Protein AF-A0A067M7C0-F1 (afdb_monomer)

pLDDT: mean 78.31, std 19.47, range [35.34, 97.06]

Solvent-accessible surface area (backbone atoms only — not comparable to full-atom values): 10271 Å² total; per-residue (Å²): 109,70,71,48,44,77,72,48,31,41,81,47,94,48,66,36,88,56,87,95,43,91,49,46,20,35,30,49,34,92,88,45,82,77,72,49,71,44,26,86,87,78,64,59,76,95,83,73,86,79,83,85,84,88,79,84,86,86,88,83,88,86,82,88,84,86,83,89,79,89,75,76,78,81,74,82,73,77,81,69,80,84,67,81,73,78,66,54,69,69,58,52,52,52,51,50,51,51,49,56,40,46,57,51,23,51,54,52,50,52,54,40,44,75,70,52,28,44,80,49,100,48,62,44,89,49,89,90,44,82,84,42,55,20,33,26,60,61,78,75,80,90,56,85,58,71,75,43,65,59,68,62,81,84,128

Mean predicted aligned error: 19.29 Å

Secondary structure (DSSP, 8-state):
-HHHHHTT-EEEEEEPSSTT--PEEEEPPTTSSSPPEE-TTTS--TT-----------------------------------------HHHHHHHHHHHHHHHHHHHHHHHHHHTT-EEEEEEPS-TTS-SPEEEE----SSSPPPPB--SS---

Foldseek 3Di:
DVVVVVVVWDFDPAADPDPPGRFTWIWDHPVDPPIDIDGPVPRPDPPDDDDDDDDDDDDDDDDDDDDDDDDDPPPPPDPDPPPPPVPDVVVVVVVVLLVVLVVQLVVVVVVQVVVVKDWDPDADPDPSHDRFTWIFHDDDDPDGGDTDTRSDDDD

Structure (mmCIF, N/CA/C/O backbone):
data_AF-A0A067M7C0-F1
#
_entry.id   AF-A0A067M7C0-F1
#
loop_
_atom_site.group_PDB
_atom_site.id
_atom_site.type_symbol
_atom_site.label_atom_id
_atom_site.label_alt_id
_atom_site.label_comp_id
_atom_site.label_asym_id
_atom_site.label_entity_id
_atom_site.label_seq_id
_atom_site.pdbx_PDB_ins_code
_atom_site.Cartn_x
_atom_site.Cartn_y
_atom_site.Cartn_z
_atom_site.occupancy
_atom_site.B_iso_or_equiv
_atom_site.auth_seq_id
_atom_site.auth_comp_id
_atom_site.auth_asym_id
_atom_site.auth_atom_id
_atom_site.pdbx_PDB_model_num
ATOM 1 N N . MET A 1 1 ? 7.206 -13.537 -22.730 1.00 79.75 1 MET A N 1
ATOM 2 C CA . MET A 1 1 ? 7.735 -13.460 -21.344 1.00 79.75 1 MET A CA 1
ATOM 3 C C . MET A 1 1 ? 6.763 -14.030 -20.314 1.00 79.75 1 MET A C 1
ATOM 5 O O . MET A 1 1 ? 7.166 -14.942 -19.608 1.00 79.75 1 MET A O 1
ATOM 9 N N . GLY A 1 2 ? 5.498 -13.579 -20.256 1.00 87.38 2 GLY A N 1
ATOM 10 C CA . GLY A 1 2 ? 4.528 -14.039 -19.243 1.00 87.38 2 GLY A CA 1
ATOM 11 C C . GLY A 1 2 ? 4.333 -15.559 -19.184 1.00 87.38 2 GLY A C 1
ATOM 12 O O . GLY A 1 2 ? 4.366 -16.137 -18.105 1.00 87.38 2 GLY A O 1
ATOM 13 N N . GLU A 1 3 ? 4.256 -16.230 -20.333 1.00 89.94 3 GLU A N 1
ATOM 14 C CA . GLU A 1 3 ? 4.144 -17.695 -20.389 1.00 89.94 3 GLU A CA 1
ATOM 15 C C . GLU A 1 3 ? 5.322 -18.423 -19.714 1.00 89.94 3 GLU A C 1
ATOM 17 O O . GLU A 1 3 ? 5.133 -19.389 -18.980 1.00 89.94 3 GLU A O 1
ATOM 22 N N . TYR A 1 4 ? 6.547 -17.931 -19.903 1.00 90.38 4 TYR A N 1
ATOM 23 C CA . TYR A 1 4 ? 7.734 -18.501 -19.269 1.00 90.38 4 TYR A CA 1
ATOM 24 C C . TYR A 1 4 ? 7.760 -18.222 -17.762 1.00 90.38 4 TYR A C 1
ATOM 26 O O . TYR A 1 4 ? 8.156 -19.092 -16.991 1.00 90.38 4 TYR A O 1
ATOM 34 N N . MET A 1 5 ? 7.274 -17.060 -17.319 1.00 92.00 5 MET A N 1
ATOM 35 C CA . MET A 1 5 ? 7.153 -16.752 -15.888 1.00 92.00 5 MET A CA 1
ATOM 36 C C . MET A 1 5 ? 6.153 -17.680 -15.192 1.00 92.00 5 MET A C 1
ATOM 38 O O . MET A 1 5 ? 6.430 -18.169 -14.100 1.00 92.00 5 MET A O 1
ATOM 42 N N . LEU A 1 6 ? 5.043 -18.013 -15.859 1.00 92.50 6 LEU A N 1
ATOM 43 C CA . LEU A 1 6 ? 4.088 -19.017 -15.376 1.00 92.50 6 LEU A CA 1
ATOM 44 C C . LEU A 1 6 ? 4.703 -20.425 -15.325 1.00 92.50 6 LEU A C 1
ATOM 46 O O . LEU A 1 6 ? 4.390 -21.205 -14.431 1.00 92.50 6 LEU A O 1
ATOM 50 N N . LYS A 1 7 ? 5.638 -20.731 -16.234 1.00 89.94 7 LYS A N 1
ATOM 51 C CA . LYS A 1 7 ? 6.456 -21.959 -16.223 1.00 89.94 7 LYS A CA 1
ATOM 52 C C . LYS A 1 7 ? 7.597 -21.927 -15.184 1.00 89.94 7 LYS A C 1
ATOM 54 O O . LYS A 1 7 ? 8.384 -22.870 -15.115 1.00 89.94 7 LYS A O 1
ATOM 59 N N . GLY A 1 8 ? 7.705 -20.868 -14.377 1.00 91.62 8 GLY A N 1
ATOM 60 C CA . GLY A 1 8 ? 8.694 -20.729 -13.302 1.00 91.62 8 GLY A CA 1
ATOM 61 C C . GLY A 1 8 ? 10.046 -20.152 -13.729 1.00 91.62 8 GLY A C 1
ATOM 62 O O . GLY A 1 8 ? 11.009 -20.229 -12.964 1.00 91.62 8 GLY A O 1
ATOM 63 N N . TRP A 1 9 ? 10.147 -19.599 -14.938 1.00 93.56 9 TRP A N 1
ATOM 64 C CA . TRP A 1 9 ? 11.333 -18.865 -15.373 1.00 93.56 9 TRP A CA 1
ATOM 65 C C . TRP A 1 9 ? 11.369 -17.477 -14.737 1.00 93.56 9 TRP A C 1
ATOM 67 O O . TRP A 1 9 ? 10.341 -16.830 -14.548 1.00 93.56 9 TRP A O 1
ATOM 77 N N . VAL A 1 10 ? 12.571 -16.995 -14.447 1.00 94.75 10 VAL A N 1
ATOM 78 C CA . VAL A 1 10 ? 12.790 -15.737 -13.727 1.00 94.75 10 VAL A CA 1
ATOM 79 C C . VAL A 1 10 ? 13.398 -14.710 -14.675 1.00 94.75 10 VAL A C 1
ATOM 81 O O . VAL A 1 10 ? 14.396 -15.001 -15.329 1.00 94.75 10 VAL A O 1
ATOM 84 N N . LEU A 1 11 ? 12.813 -13.513 -14.753 1.00 94.31 11 LEU A N 1
ATOM 85 C CA . LEU A 1 11 ? 13.430 -12.378 -15.449 1.00 94.31 11 LEU A CA 1
ATOM 86 C C . LEU A 1 11 ? 14.701 -11.956 -14.711 1.00 94.31 11 LEU A C 1
ATOM 88 O O . LEU A 1 11 ? 14.675 -11.797 -13.492 1.00 94.31 11 LEU A O 1
ATOM 92 N N . THR A 1 12 ? 15.798 -11.782 -15.440 1.00 93.25 12 THR A N 1
ATOM 93 C CA . THR A 1 12 ? 17.050 -11.271 -14.880 1.00 93.25 12 THR A CA 1
ATOM 94 C C . THR A 1 12 ? 17.208 -9.780 -15.162 1.00 93.25 12 THR A C 1
ATOM 96 O O . THR A 1 12 ? 16.488 -9.187 -15.960 1.00 93.25 12 THR A O 1
ATOM 99 N N . ASP A 1 13 ? 18.179 -9.173 -14.498 1.00 93.50 13 ASP A N 1
ATOM 100 C CA . ASP A 1 13 ? 18.670 -7.814 -14.725 1.00 93.50 13 ASP A CA 1
ATOM 101 C C . ASP A 1 13 ? 19.684 -7.728 -15.883 1.00 93.50 13 ASP A C 1
ATOM 103 O O . ASP A 1 13 ? 20.209 -6.658 -16.184 1.00 93.50 13 ASP A O 1
ATOM 107 N N . ILE A 1 14 ? 19.954 -8.849 -16.560 1.00 93.19 14 ILE A N 1
ATOM 108 C CA . ILE A 1 14 ? 20.942 -8.934 -17.636 1.00 93.19 14 ILE A CA 1
ATOM 109 C C . ILE A 1 14 ? 20.243 -8.660 -18.977 1.00 93.19 14 ILE A C 1
ATOM 111 O O . ILE A 1 14 ? 19.369 -9.443 -19.369 1.00 93.19 14 ILE A O 1
ATOM 115 N N . PRO A 1 15 ? 20.619 -7.599 -19.715 1.00 92.50 15 PRO A N 1
ATOM 116 C CA . PRO A 1 15 ? 20.041 -7.316 -21.024 1.00 92.50 15 PRO A CA 1
ATOM 117 C C . PRO A 1 15 ? 20.474 -8.353 -22.071 1.00 92.50 15 PRO A C 1
ATOM 119 O O . PRO A 1 15 ? 21.513 -9.007 -21.945 1.00 92.50 15 PRO A O 1
ATOM 122 N N . CYS A 1 16 ? 19.682 -8.504 -23.136 1.00 94.19 16 CYS A N 1
ATOM 123 C CA . CYS A 1 16 ? 20.044 -9.364 -24.258 1.00 94.19 16 CYS A CA 1
ATOM 124 C C . CYS A 1 16 ? 21.347 -8.899 -24.936 1.00 94.19 16 CYS A C 1
ATOM 126 O O . CYS A 1 16 ? 21.619 -7.707 -25.061 1.00 94.19 16 CYS A O 1
ATOM 128 N N . LYS A 1 17 ? 22.137 -9.862 -25.425 1.00 92.94 17 LYS A N 1
ATOM 129 C CA . LYS A 1 17 ? 23.415 -9.614 -26.109 1.00 92.94 17 LYS A CA 1
ATOM 130 C C . LYS A 1 17 ? 23.252 -8.997 -27.500 1.00 92.94 17 LYS A C 1
ATOM 132 O O . LYS A 1 17 ? 24.202 -8.418 -28.018 1.00 92.94 17 LYS A O 1
ATOM 137 N N . THR A 1 18 ? 22.091 -9.151 -28.138 1.00 92.06 18 THR A N 1
ATOM 138 C CA . THR A 1 18 ? 21.860 -8.592 -29.474 1.00 92.06 18 THR A CA 1
ATOM 139 C C . THR A 1 18 ? 21.708 -7.070 -29.395 1.00 92.06 18 THR A C 1
ATOM 141 O O . THR A 1 18 ? 20.892 -6.598 -28.594 1.0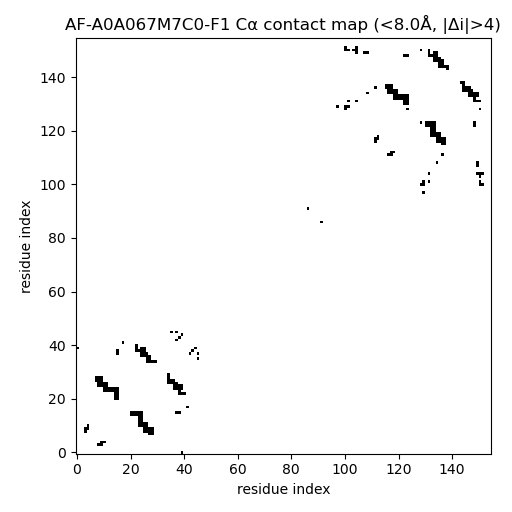0 92.06 18 THR A O 1
ATOM 144 N N . PRO A 1 19 ? 22.419 -6.294 -30.234 1.00 90.50 19 PRO A N 1
ATOM 145 C CA . PRO A 1 19 ? 22.286 -4.843 -30.244 1.00 90.50 19 PRO A CA 1
ATOM 146 C C . PRO A 1 19 ? 20.838 -4.442 -30.556 1.00 90.50 19 PRO A C 1
ATOM 148 O O . PRO A 1 19 ? 20.187 -5.050 -31.405 1.00 90.50 19 PRO A O 1
ATOM 151 N N . ASN A 1 20 ? 20.340 -3.412 -29.866 1.00 90.50 20 ASN A N 1
ATOM 152 C CA . ASN A 1 20 ? 18.975 -2.887 -30.006 1.00 90.50 20 ASN A CA 1
ATOM 153 C C . ASN A 1 20 ? 17.837 -3.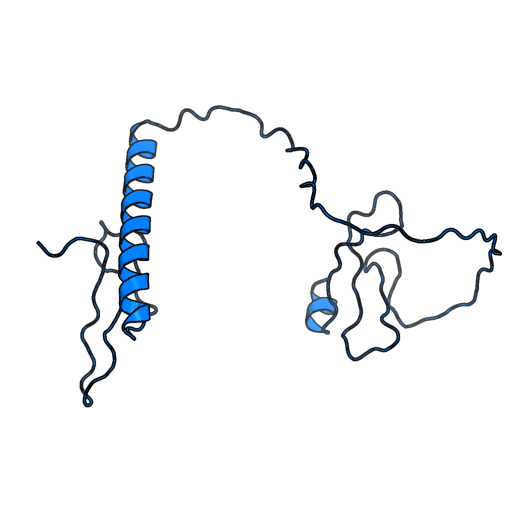839 -29.560 1.00 90.50 20 ASN A C 1
ATOM 155 O O . ASN A 1 20 ? 16.696 -3.705 -30.004 1.00 90.50 20 ASN A O 1
ATOM 159 N N . CYS A 1 21 ? 18.115 -4.794 -28.664 1.00 91.81 21 CYS A N 1
ATOM 160 C CA . CYS A 1 21 ? 17.081 -5.601 -28.013 1.00 91.81 21 CYS A CA 1
ATOM 161 C C . CYS A 1 21 ? 16.940 -5.210 -26.529 1.00 91.81 21 CYS A C 1
ATOM 163 O O . CYS A 1 21 ? 17.786 -5.594 -25.723 1.00 91.81 21 CYS A O 1
ATOM 165 N N . PRO A 1 22 ? 15.869 -4.494 -26.128 1.00 91.31 22 PRO A N 1
ATOM 166 C CA . PRO A 1 22 ? 15.661 -4.072 -24.738 1.00 91.31 22 PRO A CA 1
ATOM 167 C C . PRO A 1 22 ? 15.142 -5.203 -23.831 1.00 91.31 22 PRO A C 1
ATOM 169 O O . PRO A 1 22 ? 14.703 -4.956 -22.712 1.00 91.31 22 PRO A O 1
ATOM 172 N N . VAL A 1 23 ? 15.117 -6.444 -24.323 1.00 92.31 23 VAL A N 1
ATOM 173 C CA . VAL A 1 23 ? 14.505 -7.572 -23.621 1.00 92.31 23 VAL A CA 1
ATOM 174 C C . VAL A 1 23 ? 15.525 -8.181 -22.652 1.00 92.31 23 VAL A C 1
ATOM 176 O O . VAL A 1 23 ? 16.584 -8.622 -23.105 1.00 92.31 23 VAL A O 1
ATOM 179 N N . PRO A 1 24 ? 15.232 -8.246 -21.344 1.00 93.88 24 PRO A N 1
ATOM 180 C CA . PRO A 1 24 ? 16.083 -8.944 -20.384 1.00 93.88 24 PRO A CA 1
ATOM 181 C C . PRO A 1 24 ? 16.101 -10.456 -20.636 1.00 93.88 24 PRO A C 1
ATOM 183 O O . PRO A 1 24 ? 15.146 -11.034 -21.168 1.00 93.88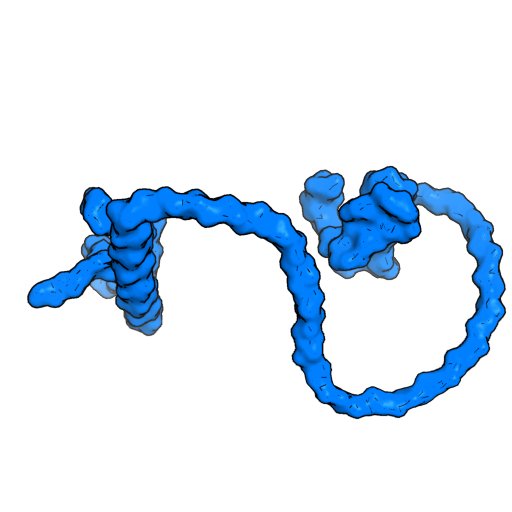 24 PRO A O 1
ATOM 186 N N . LEU A 1 25 ? 17.187 -11.113 -20.231 1.00 94.06 25 LEU A N 1
ATOM 187 C CA . LEU A 1 25 ? 17.281 -12.568 -20.279 1.00 94.06 25 LEU A CA 1
ATOM 188 C C . LEU A 1 25 ? 16.321 -13.207 -19.264 1.00 94.06 25 LEU A C 1
ATOM 190 O O . LEU A 1 25 ? 16.035 -12.670 -18.195 1.00 94.06 25 LEU A O 1
ATOM 194 N N . MET A 1 26 ? 15.818 -14.391 -19.599 1.00 94.06 26 MET A N 1
ATOM 195 C CA . MET A 1 26 ? 15.069 -15.240 -18.679 1.00 94.06 26 MET A CA 1
ATOM 196 C C . MET A 1 26 ? 15.962 -16.381 -18.219 1.00 94.06 26 MET A C 1
ATOM 198 O O . MET A 1 26 ? 16.560 -17.058 -19.049 1.00 94.06 26 MET A O 1
ATOM 202 N N . ARG A 1 27 ? 16.037 -16.609 -16.908 1.00 93.69 27 ARG A N 1
ATOM 203 C CA . ARG A 1 27 ? 16.762 -17.719 -16.282 1.00 93.69 27 ARG A CA 1
ATOM 204 C C . ARG A 1 27 ? 15.814 -18.873 -15.973 1.00 93.69 27 ARG A C 1
ATOM 206 O O . ARG A 1 27 ? 14.691 -18.645 -15.519 1.00 93.69 27 ARG A O 1
ATOM 213 N N . SER A 1 28 ? 16.285 -20.099 -16.170 1.00 93.44 28 SER A N 1
ATOM 214 C CA . SER A 1 28 ? 15.541 -21.315 -15.859 1.00 93.44 28 SER A CA 1
ATOM 215 C C . SER A 1 28 ? 15.128 -21.402 -14.385 1.00 93.44 28 SER A C 1
ATOM 217 O O . SER A 1 28 ? 15.782 -20.819 -13.510 1.00 93.44 28 SER A O 1
ATOM 219 N N . PRO A 1 29 ? 14.055 -22.156 -14.080 1.00 91.81 29 PRO A N 1
ATOM 220 C CA . PRO A 1 29 ? 13.684 -22.467 -12.706 1.00 91.81 29 PRO A CA 1
ATOM 221 C C . PRO A 1 29 ? 14.850 -23.104 -11.940 1.00 91.81 29 PRO A C 1
ATOM 223 O O . PRO A 1 29 ? 15.635 -23.857 -12.516 1.00 91.81 29 PRO A O 1
ATOM 226 N N . ALA A 1 30 ? 14.910 -22.894 -10.621 1.00 83.75 30 ALA A N 1
ATOM 227 C CA . ALA A 1 30 ? 16.000 -23.381 -9.761 1.00 83.75 30 ALA A CA 1
ATOM 228 C C . ALA A 1 30 ? 16.226 -24.907 -9.802 1.00 83.75 30 ALA A C 1
ATOM 230 O O . ALA A 1 30 ? 17.283 -25.381 -9.411 1.00 83.75 30 ALA A O 1
ATOM 231 N N . ARG A 1 31 ? 15.246 -25.685 -10.282 1.00 84.44 31 ARG A N 1
ATOM 232 C CA . ARG A 1 31 ? 15.363 -27.143 -10.438 1.00 84.44 31 ARG A CA 1
ATOM 233 C C . ARG A 1 31 ? 16.148 -27.578 -11.681 1.00 84.44 31 ARG A C 1
ATOM 235 O O . ARG A 1 31 ? 16.463 -28.756 -11.795 1.00 84.44 31 ARG A O 1
ATOM 242 N N . GLN A 1 32 ? 16.438 -26.672 -12.617 1.00 81.75 32 GLN A N 1
ATOM 243 C CA . GLN A 1 32 ? 17.214 -26.977 -13.820 1.00 81.75 32 GLN A CA 1
ATOM 244 C C . GLN A 1 32 ? 18.686 -26.620 -13.593 1.00 81.75 32 GLN A C 1
ATOM 246 O O . GLN A 1 32 ? 19.033 -25.447 -13.452 1.00 81.75 32 GLN A O 1
ATOM 251 N N . HIS A 1 33 ? 19.535 -27.648 -13.553 1.00 81.12 33 HIS A N 1
ATOM 252 C CA . HIS A 1 33 ? 20.986 -27.528 -13.451 1.00 81.12 33 HIS A CA 1
ATOM 253 C C . HIS A 1 33 ? 21.642 -28.114 -14.711 1.00 81.12 33 HIS A C 1
ATOM 255 O O . HIS A 1 33 ? 21.367 -29.269 -15.037 1.00 81.12 33 HIS A O 1
ATOM 261 N N . PRO A 1 34 ? 22.523 -27.370 -15.398 1.00 84.12 34 PRO A N 1
ATOM 262 C CA . PRO A 1 34 ? 22.941 -25.995 -15.110 1.00 84.12 34 PRO A CA 1
ATOM 263 C C . PRO A 1 34 ? 21.832 -24.963 -15.403 1.00 84.12 34 PRO A C 1
ATOM 265 O O . PRO A 1 34 ? 20.962 -25.225 -16.234 1.00 84.12 34 PRO A O 1
ATOM 268 N N . PRO A 1 35 ? 21.850 -23.789 -14.741 1.00 86.44 35 PRO A N 1
ATOM 269 C CA . PRO A 1 35 ? 20.889 -22.736 -15.028 1.00 86.44 35 PRO A CA 1
ATOM 270 C C . PRO A 1 35 ? 21.110 -22.212 -16.447 1.00 86.44 35 PRO A C 1
ATOM 272 O O . PRO A 1 35 ? 22.199 -21.742 -16.779 1.00 86.44 35 PRO A O 1
ATOM 275 N N . VAL A 1 36 ? 20.073 -22.273 -17.277 1.00 90.88 36 VAL A N 1
ATOM 276 C CA . VAL A 1 36 ? 20.112 -21.727 -18.636 1.00 90.88 36 VAL A CA 1
ATOM 277 C C . VAL A 1 36 ? 19.479 -20.343 -18.646 1.00 90.88 36 VAL A C 1
ATOM 279 O O . VAL A 1 36 ? 18.467 -20.108 -17.981 1.00 90.88 36 VAL A O 1
ATOM 282 N N . SER A 1 37 ? 20.087 -19.412 -19.377 1.00 92.06 37 SER A N 1
ATOM 283 C CA . SER A 1 37 ? 19.538 -18.080 -19.602 1.00 92.06 37 SER A CA 1
ATOM 284 C C . SER A 1 37 ? 19.427 -17.791 -21.092 1.00 92.06 37 SER A C 1
ATOM 286 O O . SER A 1 37 ? 20.350 -18.079 -21.851 1.00 92.06 37 SER A O 1
ATOM 288 N N . PHE A 1 38 ? 18.288 -17.247 -21.514 1.00 93.56 38 PHE A N 1
ATOM 289 C CA . PHE A 1 38 ? 18.043 -16.938 -22.922 1.00 93.56 38 PHE A CA 1
ATOM 290 C C . PHE A 1 38 ? 17.097 -15.744 -23.084 1.00 93.56 38 PHE A C 1
ATOM 292 O O . PHE A 1 38 ? 16.300 -15.420 -22.200 1.00 93.56 38 PHE A O 1
ATOM 299 N N . CYS A 1 39 ? 17.192 -15.072 -24.223 1.00 93.94 39 CYS A N 1
ATOM 300 C CA . CYS A 1 39 ? 16.279 -14.031 -24.647 1.00 93.94 39 CYS A CA 1
ATOM 301 C C . CYS A 1 39 ? 15.109 -14.649 -25.411 1.00 93.94 39 CYS A C 1
ATOM 303 O O . CYS A 1 39 ? 15.274 -15.169 -26.512 1.00 93.94 39 CYS A O 1
ATOM 305 N N . VAL A 1 40 ? 13.898 -14.468 -24.888 1.00 91.88 40 VAL A N 1
ATOM 306 C CA . VAL A 1 40 ? 12.649 -14.921 -25.526 1.00 91.88 40 VAL A CA 1
ATOM 307 C C . VAL A 1 40 ? 12.400 -14.357 -26.929 1.00 91.88 40 VAL A C 1
ATOM 309 O O . VAL A 1 40 ? 11.568 -14.901 -27.646 1.00 91.88 40 VAL A O 1
ATOM 312 N N . LYS A 1 41 ? 13.078 -13.269 -27.320 1.00 89.56 41 LYS A N 1
ATOM 313 C CA . LYS A 1 41 ? 12.926 -12.652 -28.647 1.00 89.56 41 LYS A CA 1
ATOM 314 C C . LYS A 1 41 ? 14.018 -13.061 -29.639 1.00 89.56 41 LYS A C 1
ATOM 316 O O . LYS A 1 41 ? 13.755 -13.055 -30.837 1.00 89.56 41 LYS A O 1
ATOM 321 N N . CYS A 1 42 ? 15.217 -13.387 -29.160 1.00 89.62 42 CYS A N 1
ATOM 322 C CA . CYS A 1 42 ? 16.397 -13.561 -30.011 1.00 89.62 42 CYS A CA 1
ATOM 323 C C . CYS A 1 42 ? 16.916 -15.000 -30.058 1.00 89.62 42 CYS A C 1
ATOM 325 O O . CYS A 1 42 ? 17.388 -15.420 -31.108 1.00 89.62 42 CYS A O 1
ATOM 327 N N . ASP A 1 43 ? 16.813 -15.754 -28.960 1.00 82.56 43 ASP A N 1
ATOM 328 C CA . ASP A 1 43 ? 17.528 -17.029 -28.809 1.00 82.56 43 ASP A CA 1
ATOM 329 C C . ASP A 1 43 ? 16.671 -18.266 -29.154 1.00 82.56 43 ASP A C 1
ATOM 331 O O . ASP A 1 43 ? 17.190 -19.378 -29.190 1.00 82.56 43 ASP A O 1
ATOM 335 N N . GLY A 1 44 ? 15.376 -18.097 -29.456 1.00 70.25 44 GLY A N 1
ATOM 336 C CA . GLY A 1 44 ? 14.459 -19.218 -29.718 1.00 70.25 44 GLY A CA 1
ATOM 337 C C . GLY A 1 44 ? 14.196 -20.088 -28.478 1.00 70.25 44 GLY A C 1
ATOM 338 O O . GLY A 1 44 ? 14.667 -19.785 -27.384 1.00 70.25 44 GLY A O 1
ATOM 339 N N . GLU A 1 45 ? 13.382 -21.141 -28.608 1.00 68.88 45 GLU A N 1
ATOM 340 C CA . GLU A 1 45 ? 13.058 -22.023 -27.476 1.00 68.88 45 GLU A CA 1
ATOM 341 C C . GLU A 1 45 ? 14.310 -22.732 -26.920 1.00 68.88 45 GLU A C 1
ATOM 343 O O . GLU A 1 45 ? 15.062 -23.350 -27.683 1.00 68.88 45 GLU A O 1
ATOM 348 N N . PRO A 1 46 ? 14.531 -22.710 -25.589 1.00 61.91 46 PRO A N 1
ATOM 349 C CA . PRO A 1 46 ? 15.645 -23.406 -24.960 1.00 61.91 46 PRO A CA 1
ATOM 350 C C . PRO A 1 46 ? 15.366 -24.915 -24.982 1.00 61.91 46 PRO A C 1
ATOM 352 O O . PRO A 1 46 ? 14.726 -25.459 -24.086 1.00 61.91 46 PRO A O 1
ATOM 355 N N . GLY A 1 47 ? 15.816 -25.598 -26.034 1.00 60.00 47 GLY A N 1
ATOM 356 C CA . GLY A 1 47 ? 15.588 -27.040 -26.189 1.00 60.00 47 GLY A CA 1
ATOM 357 C C . GLY A 1 47 ? 16.113 -27.679 -27.474 1.00 60.00 47 GLY A C 1
ATOM 358 O O . GLY A 1 47 ? 16.152 -28.902 -27.560 1.00 60.00 47 GLY A O 1
ATOM 359 N N . LEU A 1 48 ? 16.565 -26.894 -28.454 1.00 42.56 48 LEU A N 1
ATOM 360 C CA . LEU A 1 48 ? 17.141 -27.411 -29.696 1.00 42.56 48 LEU A CA 1
ATOM 361 C C . LEU A 1 48 ? 18.592 -26.931 -29.819 1.00 42.56 48 LEU A C 1
ATOM 363 O O . LEU A 1 48 ? 18.852 -25.796 -30.205 1.00 42.56 48 LEU A O 1
ATOM 367 N N . GLN A 1 49 ? 19.551 -27.791 -29.462 1.00 45.22 49 GLN A N 1
ATOM 368 C CA . GLN A 1 49 ? 20.958 -27.604 -29.839 1.00 45.22 49 GLN A CA 1
ATOM 369 C C . GLN A 1 49 ? 21.108 -27.729 -31.364 1.00 45.22 49 GLN A C 1
ATOM 371 O O . GLN A 1 49 ? 20.601 -28.684 -31.953 1.00 45.22 49 GLN A O 1
ATOM 376 N N . PRO A 1 50 ? 21.866 -26.823 -32.000 1.00 37.78 50 PRO A N 1
ATOM 377 C CA . PRO A 1 50 ? 22.914 -27.254 -32.935 1.00 37.78 50 PRO A CA 1
ATOM 378 C C . PRO A 1 50 ? 24.315 -26.739 -32.534 1.00 37.78 50 PRO A C 1
ATOM 380 O O . PRO A 1 50 ? 24.438 -25.881 -31.659 1.00 37.78 50 PRO A O 1
ATOM 383 N N . PRO A 1 51 ? 25.392 -27.295 -33.124 1.00 44.78 51 PRO A N 1
ATOM 384 C CA . PRO A 1 51 ? 26.689 -27.431 -32.472 1.00 44.78 51 PRO A CA 1
ATOM 385 C C . PRO A 1 51 ? 27.560 -26.170 -32.504 1.00 44.78 51 PRO A C 1
ATOM 387 O O . PRO A 1 51 ? 27.537 -25.380 -33.445 1.00 44.78 51 PRO A O 1
ATOM 390 N N . ALA A 1 52 ? 28.367 -26.071 -31.445 1.00 46.12 52 ALA A N 1
ATOM 391 C CA . ALA A 1 52 ? 29.687 -25.456 -31.333 1.00 46.12 52 ALA A CA 1
ATOM 392 C C . ALA A 1 52 ? 30.126 -24.498 -32.457 1.00 46.12 52 ALA A C 1
ATOM 394 O O . ALA A 1 52 ? 30.492 -24.914 -33.557 1.00 46.12 52 ALA A O 1
ATOM 395 N N . ARG A 1 53 ? 30.274 -23.216 -32.106 1.00 42.31 53 ARG A N 1
ATOM 396 C CA . ARG A 1 53 ? 31.282 -22.354 -32.733 1.00 42.31 53 ARG A CA 1
ATOM 397 C C . ARG A 1 53 ? 32.336 -21.987 -31.702 1.00 42.31 53 ARG A C 1
ATOM 399 O O . ARG A 1 53 ? 32.149 -21.125 -30.850 1.00 42.31 53 ARG A O 1
ATOM 406 N N . THR A 1 54 ? 33.419 -22.740 -31.797 1.00 44.12 54 THR A N 1
ATOM 407 C CA . THR A 1 54 ? 34.753 -22.491 -31.268 1.00 44.12 54 THR A CA 1
ATOM 408 C C . THR A 1 54 ? 35.190 -21.055 -31.539 1.00 44.12 54 THR A C 1
ATOM 410 O O . THR A 1 54 ? 35.186 -20.646 -32.694 1.00 44.12 54 THR A O 1
ATOM 413 N N . SER A 1 55 ? 35.633 -20.349 -30.497 1.00 43.47 55 SER A N 1
ATOM 414 C CA . SER A 1 55 ? 36.640 -19.285 -30.592 1.00 43.47 55 SER A CA 1
ATOM 415 C C . SER A 1 55 ? 37.417 -19.214 -29.276 1.00 43.47 55 SER A C 1
ATOM 417 O O . SER A 1 55 ? 36.998 -18.600 -28.301 1.00 43.47 55 SER A O 1
ATOM 419 N N . THR A 1 56 ? 38.499 -19.982 -29.285 1.00 36.62 56 THR A N 1
ATOM 420 C CA . THR A 1 56 ? 39.813 -19.864 -28.640 1.00 36.62 56 THR A CA 1
ATOM 421 C C . THR A 1 56 ? 40.067 -18.740 -27.619 1.00 36.62 56 THR A C 1
ATOM 423 O O . THR A 1 56 ? 39.870 -17.557 -27.876 1.00 36.62 56 THR A O 1
ATOM 426 N N . SER A 1 57 ? 40.616 -19.183 -26.485 1.00 45.88 57 SER A N 1
ATOM 427 C CA . SER A 1 57 ? 41.151 -18.490 -25.307 1.00 45.88 57 SER A CA 1
ATOM 428 C C . SER A 1 57 ? 42.248 -17.460 -25.572 1.00 45.88 57 SER A C 1
ATOM 430 O O . SER A 1 57 ? 43.092 -17.722 -26.414 1.00 45.88 57 SER A O 1
ATOM 432 N N . HIS A 1 58 ? 42.373 -16.450 -24.699 1.00 38.81 58 HIS A N 1
ATOM 433 C CA . HIS A 1 58 ? 43.666 -16.011 -24.144 1.00 38.81 58 HIS A CA 1
ATOM 434 C C . HIS A 1 58 ? 43.492 -15.517 -22.695 1.00 38.81 58 HIS A C 1
ATOM 436 O O . HIS A 1 58 ? 42.612 -14.716 -22.390 1.00 38.81 58 HIS A O 1
ATOM 442 N N . SER A 1 59 ? 44.323 -16.063 -21.808 1.00 50.84 59 SER A N 1
ATOM 443 C CA . SER A 1 59 ? 44.402 -15.820 -20.364 1.00 50.84 59 SER A CA 1
ATOM 444 C C . SER A 1 59 ? 45.116 -14.511 -20.021 1.00 50.84 59 SER A C 1
ATOM 446 O O . SER A 1 59 ? 46.047 -14.156 -20.733 1.00 50.84 59 SER A O 1
ATOM 448 N N . THR A 1 60 ? 44.831 -13.936 -18.848 1.00 38.34 60 THR A N 1
ATOM 449 C CA . THR A 1 60 ? 45.854 -13.549 -17.849 1.00 38.34 60 THR A CA 1
ATOM 450 C C . THR A 1 60 ? 45.211 -13.270 -16.484 1.00 38.34 60 THR A C 1
ATOM 452 O O . THR A 1 60 ? 44.098 -12.766 -16.378 1.00 38.34 60 THR A O 1
ATOM 455 N N . ALA A 1 61 ? 45.923 -13.677 -15.434 1.00 47.56 61 ALA A N 1
ATOM 456 C CA . ALA A 1 61 ? 45.553 -13.578 -14.027 1.00 47.56 61 ALA A CA 1
ATOM 457 C C . ALA A 1 61 ? 45.761 -12.167 -13.451 1.00 47.56 61 ALA A C 1
ATOM 459 O O . ALA A 1 61 ? 46.621 -11.438 -13.942 1.00 47.56 61 ALA A O 1
ATOM 460 N N . SER A 1 62 ? 45.079 -11.840 -12.346 1.00 39.62 62 SER A N 1
ATOM 461 C CA . SER A 1 62 ? 45.665 -11.134 -11.189 1.00 39.62 62 SER A CA 1
ATOM 462 C C . SER A 1 62 ? 44.715 -11.107 -9.989 1.00 39.62 62 SER A C 1
ATOM 464 O O . SER A 1 62 ? 43.496 -11.166 -10.123 1.00 39.62 62 SER A O 1
ATOM 466 N N . LEU A 1 63 ? 45.339 -11.094 -8.814 1.00 44.56 63 LEU A N 1
ATOM 467 C CA . LEU A 1 63 ? 44.792 -11.350 -7.490 1.00 44.56 63 LEU A CA 1
ATOM 468 C C . LEU A 1 63 ? 44.166 -10.118 -6.803 1.00 44.56 63 LEU A C 1
ATOM 470 O O . LEU A 1 63 ? 44.567 -8.988 -7.040 1.00 44.56 63 LEU A O 1
ATOM 474 N N . VAL A 1 64 ? 43.236 -10.428 -5.892 1.00 51.16 64 VAL A N 1
ATOM 475 C CA . VAL A 1 64 ? 42.839 -9.789 -4.615 1.00 51.16 64 VAL A CA 1
ATOM 476 C C . VAL A 1 64 ? 43.044 -8.277 -4.396 1.00 51.16 64 VAL A C 1
ATOM 478 O O . VAL A 1 64 ? 44.163 -7.783 -4.308 1.00 51.16 64 VAL A O 1
ATOM 481 N N . THR A 1 65 ? 41.958 -7.576 -4.044 1.00 42.00 65 THR A N 1
ATOM 482 C CA . THR A 1 65 ? 41.959 -6.628 -2.911 1.00 42.00 65 THR A CA 1
ATOM 483 C C . THR A 1 65 ? 40.550 -6.483 -2.323 1.00 42.00 65 THR A C 1
ATOM 485 O O . THR A 1 65 ? 39.558 -6.361 -3.035 1.00 42.00 65 THR A O 1
ATOM 488 N N . THR A 1 66 ? 40.481 -6.557 -1.000 1.00 49.97 66 THR A N 1
ATOM 489 C CA . THR A 1 66 ? 39.328 -6.343 -0.118 1.00 49.97 66 THR A CA 1
ATOM 490 C C . THR A 1 66 ? 38.917 -4.869 0.002 1.00 49.97 66 THR A C 1
ATOM 492 O O . THR A 1 66 ? 39.770 -3.992 -0.070 1.00 49.97 66 THR A O 1
ATOM 495 N N . SER A 1 67 ? 37.651 -4.660 0.394 1.00 40.34 67 SER A N 1
ATOM 496 C CA . SER A 1 67 ? 37.132 -3.552 1.228 1.00 40.34 67 SER A CA 1
ATOM 497 C C . SER A 1 67 ? 36.277 -2.457 0.555 1.00 40.34 67 SER A C 1
ATOM 499 O O . SER A 1 67 ? 36.769 -1.588 -0.151 1.00 40.34 67 SER A O 1
ATOM 501 N N . SER A 1 68 ? 34.982 -2.493 0.912 1.00 44.84 68 SER A N 1
ATOM 502 C CA . SER A 1 68 ? 34.095 -1.370 1.290 1.00 44.84 68 SER A CA 1
ATOM 503 C C 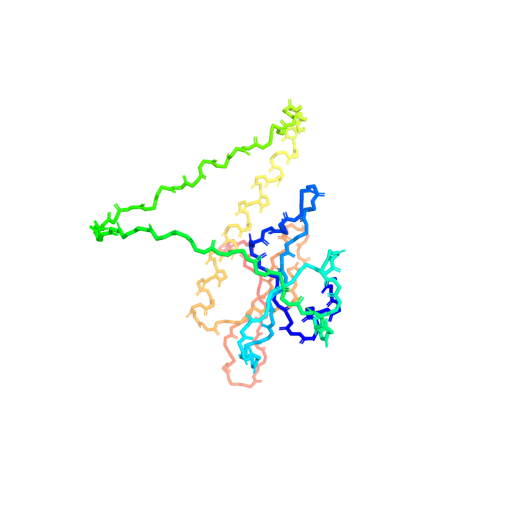. SER A 1 68 ? 34.020 -0.112 0.407 1.00 44.84 68 SER A C 1
ATOM 505 O O . SER A 1 68 ? 34.831 0.794 0.564 1.00 44.84 68 SER A O 1
ATOM 507 N N . ASN A 1 69 ? 32.948 0.027 -0.383 1.00 48.97 69 ASN A N 1
ATOM 508 C CA . ASN A 1 69 ? 31.791 0.898 -0.079 1.00 48.97 69 ASN A CA 1
ATOM 509 C C . ASN A 1 69 ? 30.760 0.840 -1.231 1.00 48.97 69 ASN A C 1
ATOM 511 O O . ASN A 1 69 ? 31.165 0.791 -2.392 1.00 48.97 69 ASN A O 1
ATOM 515 N N . PRO A 1 70 ? 29.441 0.891 -0.963 1.00 48.44 70 PRO A N 1
ATOM 516 C CA . PRO A 1 70 ? 28.438 1.044 -2.009 1.00 48.44 70 PRO A CA 1
ATOM 517 C C . PRO A 1 70 ? 28.378 2.513 -2.447 1.00 48.44 70 PRO A C 1
ATOM 519 O O . PRO A 1 70 ? 27.782 3.350 -1.772 1.00 48.44 70 PRO A O 1
ATOM 522 N N . THR A 1 71 ? 28.990 2.848 -3.580 1.00 46.59 71 THR A N 1
ATOM 523 C CA . THR A 1 71 ? 28.620 4.063 -4.307 1.00 46.59 71 THR A CA 1
ATOM 524 C C . THR A 1 71 ? 27.309 3.787 -5.030 1.00 46.59 71 THR A C 1
ATOM 526 O O . THR A 1 71 ? 27.208 2.923 -5.899 1.00 46.59 71 THR A O 1
ATOM 529 N N . THR A 1 72 ? 26.271 4.502 -4.614 1.00 59.34 72 THR A N 1
ATOM 530 C CA . THR A 1 72 ? 25.017 4.649 -5.346 1.00 59.34 72 THR A CA 1
ATOM 531 C C . THR A 1 72 ? 25.315 4.906 -6.827 1.00 59.34 72 THR A C 1
ATOM 533 O O . THR A 1 72 ? 26.052 5.847 -7.133 1.00 59.34 72 THR A O 1
ATOM 536 N N . PRO A 1 73 ? 24.772 4.120 -7.774 1.00 58.97 73 PRO A N 1
ATOM 537 C CA . PRO A 1 73 ? 24.814 4.523 -9.165 1.00 58.97 73 PRO A CA 1
ATOM 538 C C . PRO A 1 73 ? 23.98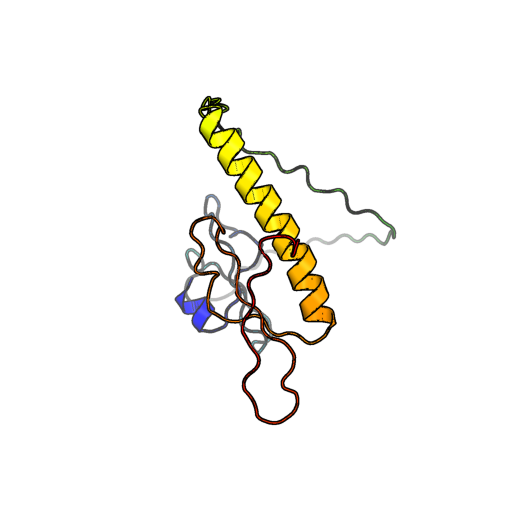8 5.804 -9.277 1.00 58.97 73 PRO A C 1
ATOM 540 O O . PRO A 1 73 ? 22.787 5.807 -9.000 1.00 58.97 73 PRO A O 1
ATOM 543 N N . THR A 1 74 ? 24.653 6.903 -9.630 1.00 48.25 74 THR A N 1
ATOM 544 C CA . THR A 1 74 ? 24.022 8.145 -10.071 1.00 48.25 74 THR A CA 1
ATOM 545 C C . THR A 1 74 ? 23.058 7.791 -11.193 1.00 48.25 74 THR A C 1
ATOM 547 O O . THR A 1 74 ? 23.455 7.591 -12.339 1.00 48.25 74 THR A O 1
ATOM 550 N N . SER A 1 75 ? 21.784 7.647 -10.836 1.00 56.50 75 SER A N 1
ATOM 551 C CA . SER A 1 75 ? 20.702 7.472 -11.786 1.00 56.50 75 SER A CA 1
ATOM 552 C C . SER A 1 75 ? 20.643 8.746 -12.614 1.00 56.50 75 SER A C 1
ATOM 554 O O . SER A 1 75 ? 20.245 9.796 -12.112 1.00 56.50 75 SER A O 1
ATOM 556 N N . SER A 1 76 ? 21.067 8.667 -13.874 1.00 55.16 76 SER A N 1
ATOM 557 C CA . SER A 1 76 ? 20.754 9.670 -14.883 1.00 55.16 76 SER A CA 1
ATOM 558 C C . SER A 1 76 ? 19.235 9.752 -14.989 1.00 55.16 76 SER A C 1
ATOM 560 O O . SER A 1 76 ? 18.595 8.912 -15.622 1.00 55.16 76 SER A O 1
ATOM 562 N N . VAL A 1 77 ? 18.663 10.720 -14.280 1.00 60.50 77 VAL A N 1
ATOM 563 C CA . VAL A 1 77 ? 17.245 11.055 -14.333 1.00 60.50 77 VAL A CA 1
ATOM 564 C C . VAL A 1 77 ? 16.944 11.413 -15.791 1.00 60.50 77 VAL A C 1
ATOM 566 O O . VAL A 1 77 ? 17.567 12.345 -16.306 1.00 60.50 77 VAL A O 1
ATOM 569 N N . PRO A 1 78 ? 16.053 10.696 -16.499 1.00 55.00 78 PRO A N 1
ATOM 570 C CA . PRO A 1 78 ? 15.543 11.216 -17.754 1.00 55.00 78 PRO A CA 1
ATOM 571 C C . PRO A 1 78 ? 14.830 12.521 -17.416 1.00 55.00 78 PRO A C 1
ATOM 573 O O . PRO A 1 78 ? 13.975 12.534 -16.531 1.00 55.00 78 PRO A O 1
ATOM 576 N N . SER A 1 79 ? 15.239 13.608 -18.070 1.00 57.91 79 SER A N 1
ATOM 577 C CA . SER A 1 79 ? 14.642 14.932 -17.946 1.00 57.91 79 SER A CA 1
ATOM 578 C C . SER A 1 79 ? 13.127 14.811 -18.060 1.00 57.91 79 SER A C 1
ATOM 580 O O . SER A 1 79 ? 12.570 14.692 -19.151 1.00 57.91 79 SER A O 1
ATOM 582 N N . ILE A 1 80 ? 12.466 14.801 -16.904 1.00 61.75 80 ILE A N 1
ATOM 583 C CA . ILE A 1 80 ? 11.044 15.069 -16.793 1.00 61.75 80 ILE A CA 1
ATOM 584 C C . ILE A 1 80 ? 10.893 16.436 -17.462 1.00 61.75 80 ILE A C 1
ATOM 586 O O . ILE A 1 80 ? 11.634 17.347 -17.081 1.00 61.75 80 ILE A O 1
ATOM 590 N N . PRO A 1 81 ? 10.033 16.618 -18.477 1.00 48.22 81 PRO A N 1
ATOM 591 C CA . PRO A 1 81 ? 9.704 17.965 -18.894 1.00 48.22 81 PRO A CA 1
ATOM 592 C C . PRO A 1 81 ? 9.128 18.664 -17.661 1.00 48.22 81 PRO A C 1
ATOM 594 O O . PRO A 1 81 ? 8.017 18.359 -17.226 1.00 48.22 81 PRO A O 1
ATOM 597 N N . GLU A 1 82 ? 9.922 19.558 -17.069 1.00 52.88 82 GLU A N 1
ATOM 598 C CA . GLU A 1 82 ? 9.523 20.523 -16.052 1.00 52.88 82 GLU A CA 1
ATOM 599 C C . GLU A 1 82 ? 8.532 21.491 -16.700 1.00 52.88 82 GLU A C 1
ATOM 601 O O . GLU A 1 82 ? 8.818 22.651 -16.969 1.00 52.88 82 GLU A O 1
ATOM 606 N N . SER A 1 83 ? 7.343 21.000 -17.023 1.00 57.66 83 SER A N 1
ATOM 607 C CA . SER A 1 83 ? 6.181 21.861 -17.057 1.00 57.66 83 SER A CA 1
ATOM 608 C C . SER A 1 83 ? 5.749 21.982 -15.603 1.00 57.66 83 SER A C 1
ATOM 610 O O . SER A 1 83 ? 5.212 21.004 -15.070 1.00 57.66 83 SER A O 1
ATOM 612 N N . PRO A 1 84 ? 5.989 23.120 -14.921 1.00 59.56 84 PRO A N 1
ATOM 613 C CA . PRO A 1 84 ? 5.289 23.399 -13.685 1.00 59.56 84 PRO A CA 1
ATOM 614 C C . PRO A 1 84 ? 3.816 23.476 -14.072 1.00 59.56 84 PRO A C 1
ATOM 616 O O . PRO A 1 84 ? 3.312 24.504 -14.518 1.00 59.56 84 PRO A O 1
ATOM 619 N N . THR A 1 85 ? 3.114 22.351 -13.967 1.00 62.47 85 THR A N 1
ATOM 620 C CA . THR A 1 85 ? 1.666 22.398 -13.877 1.00 62.47 85 THR A CA 1
ATOM 621 C C . THR A 1 85 ? 1.446 23.108 -12.559 1.00 62.47 85 THR A C 1
ATOM 623 O O . THR A 1 85 ? 1.674 22.520 -11.502 1.00 62.47 85 THR A O 1
ATOM 626 N N . PHE A 1 86 ? 1.153 24.406 -12.627 1.00 62.22 86 PHE A N 1
ATOM 627 C CA . PHE A 1 86 ? 0.715 25.207 -11.497 1.00 62.22 86 PHE A CA 1
ATOM 628 C C . PHE A 1 86 ? -0.560 24.545 -10.980 1.00 62.22 86 PHE A C 1
ATOM 630 O O . PHE A 1 86 ? -1.664 24.859 -11.414 1.00 62.22 86 PHE A O 1
ATOM 637 N N . LEU A 1 87 ? -0.391 23.525 -10.137 1.00 64.56 87 LEU A N 1
ATOM 638 C CA . LEU A 1 87 ? -1.492 22.874 -9.463 1.00 64.56 87 LEU A CA 1
ATOM 639 C C . LEU A 1 87 ? -2.145 23.961 -8.631 1.00 64.56 87 LEU A C 1
ATOM 641 O O . LEU A 1 87 ? -1.468 24.605 -7.825 1.00 64.56 87 LEU A O 1
ATOM 645 N N . ASP A 1 88 ? -3.432 24.162 -8.884 1.00 76.88 88 ASP A N 1
ATOM 646 C CA . ASP A 1 88 ? -4.287 25.074 -8.144 1.00 76.88 88 ASP A CA 1
ATOM 647 C C . ASP A 1 88 ? -3.962 24.960 -6.638 1.00 76.88 88 ASP A C 1
ATOM 649 O O . ASP A 1 88 ? -3.912 23.837 -6.112 1.00 76.88 88 ASP A O 1
ATOM 653 N N . PRO A 1 89 ? -3.681 26.075 -5.938 1.00 74.50 89 PRO A N 1
ATOM 654 C CA . PRO A 1 89 ? -3.321 26.051 -4.521 1.00 74.50 89 PRO A CA 1
ATOM 655 C C . PRO A 1 89 ? -4.356 25.309 -3.657 1.00 74.50 89 PRO A C 1
ATOM 657 O O . PRO A 1 89 ? -3.993 24.718 -2.639 1.00 74.50 89 PRO A O 1
ATOM 660 N N . SER A 1 90 ? -5.620 25.239 -4.090 1.00 81.06 90 SER A N 1
ATOM 661 C CA . SER A 1 90 ? -6.655 24.434 -3.431 1.00 81.06 90 SER A CA 1
ATOM 662 C C . SER A 1 90 ? -6.386 22.922 -3.493 1.00 81.06 90 SER A C 1
ATOM 664 O O . SER A 1 90 ? -6.572 22.217 -2.499 1.00 81.06 90 SER A O 1
ATOM 666 N N . ILE A 1 91 ? -5.880 22.416 -4.620 1.00 84.81 91 ILE A N 1
ATOM 667 C CA . ILE A 1 91 ? -5.532 21.001 -4.808 1.00 84.81 91 ILE A CA 1
ATOM 668 C C . ILE A 1 91 ? -4.288 20.642 -3.993 1.00 84.81 91 ILE A C 1
ATOM 670 O O . ILE A 1 91 ? -4.203 19.542 -3.438 1.00 84.81 91 ILE A O 1
ATOM 674 N N . GLN A 1 92 ? -3.323 21.560 -3.884 1.00 86.62 92 GLN A N 1
ATOM 675 C CA . GLN A 1 92 ? -2.143 21.348 -3.041 1.00 86.62 92 GLN A CA 1
ATOM 676 C C . GLN A 1 92 ? -2.524 21.200 -1.566 1.00 86.62 92 GLN A C 1
ATOM 678 O O . GLN A 1 92 ? -2.092 20.245 -0.919 1.00 86.62 92 GLN A O 1
ATOM 683 N N . GLU A 1 93 ? -3.389 22.079 -1.065 1.00 88.62 93 GLU A N 1
ATOM 684 C CA . GLU A 1 93 ? -3.887 22.029 0.311 1.00 88.62 93 GLU A CA 1
ATOM 685 C C . GLU A 1 93 ? -4.664 20.729 0.590 1.00 88.62 93 GLU A C 1
ATOM 687 O O . GLU A 1 93 ? -4.425 20.048 1.589 1.00 88.62 93 GLU A O 1
ATOM 692 N N . GLN A 1 94 ? -5.545 20.309 -0.325 1.00 89.12 94 GLN A N 1
ATOM 693 C CA . GLN A 1 94 ? -6.267 19.035 -0.206 1.00 89.12 94 GLN A CA 1
ATOM 694 C C . GLN A 1 94 ? -5.323 17.826 -0.183 1.00 89.12 94 GLN A C 1
ATOM 696 O O . GLN A 1 94 ? -5.488 16.912 0.629 1.00 89.12 94 GLN A O 1
ATOM 701 N N . ASN A 1 95 ? -4.305 17.818 -1.046 1.00 90.50 95 ASN A N 1
ATOM 702 C CA . ASN A 1 95 ? -3.301 16.759 -1.069 1.00 90.50 95 ASN A CA 1
ATOM 703 C C . ASN A 1 95 ? -2.482 16.726 0.226 1.00 90.50 95 ASN A C 1
ATOM 705 O O . ASN A 1 95 ? -2.187 15.637 0.723 1.00 90.50 95 ASN A O 1
ATOM 709 N N . MET A 1 96 ? -2.139 17.890 0.782 1.00 90.88 96 MET A N 1
ATOM 710 C CA . MET A 1 96 ? -1.422 17.988 2.051 1.00 90.88 96 MET A CA 1
ATOM 711 C C . MET A 1 96 ? -2.264 17.430 3.204 1.00 90.88 96 MET A C 1
ATOM 713 O O . MET A 1 96 ? -1.769 16.607 3.974 1.00 90.88 96 MET A O 1
ATOM 717 N N . ARG A 1 97 ? -3.558 17.770 3.265 1.00 89.88 97 ARG A N 1
ATOM 718 C CA . ARG A 1 97 ? -4.497 17.216 4.257 1.00 89.88 97 ARG A CA 1
ATOM 719 C C . ARG A 1 97 ? -4.625 15.700 4.156 1.00 89.88 97 ARG A C 1
ATOM 721 O O . ARG A 1 97 ? -4.571 15.017 5.176 1.00 89.88 97 ARG A O 1
ATOM 728 N N . ARG A 1 98 ? -4.745 15.166 2.934 1.00 91.94 98 ARG A N 1
ATOM 729 C CA . ARG A 1 98 ? -4.830 13.716 2.704 1.00 91.94 98 ARG A CA 1
ATOM 730 C C . ARG A 1 98 ? -3.575 12.988 3.190 1.00 91.94 98 ARG A C 1
ATOM 732 O O . ARG A 1 98 ? -3.691 11.960 3.849 1.00 91.94 98 ARG A O 1
ATOM 739 N N . ARG A 1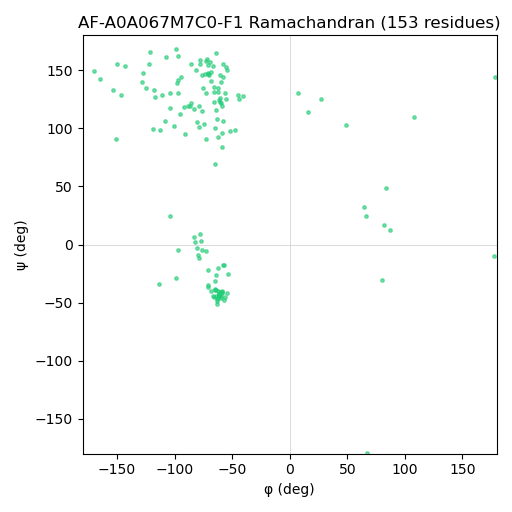 99 ? -2.386 13.532 2.903 1.00 92.94 99 ARG A N 1
ATOM 740 C CA . ARG A 1 99 ? -1.111 12.970 3.385 1.00 92.94 99 ARG A CA 1
ATOM 741 C C . ARG A 1 99 ? -1.027 13.003 4.908 1.00 92.94 99 ARG A C 1
ATOM 743 O O . ARG A 1 99 ? -0.796 11.965 5.511 1.00 92.94 99 ARG A O 1
ATOM 750 N N . ALA A 1 100 ? -1.325 14.147 5.523 1.00 92.25 100 ALA A N 1
ATOM 751 C CA . ALA A 1 100 ? -1.289 14.290 6.977 1.00 92.25 100 ALA A CA 1
ATOM 752 C C . ALA A 1 100 ? -2.237 13.309 7.695 1.00 92.25 100 ALA A C 1
ATOM 754 O O . ALA A 1 100 ? -1.868 12.725 8.714 1.00 92.25 100 ALA A O 1
ATOM 755 N N . GLN A 1 101 ? -3.445 13.087 7.159 1.00 93.50 101 GLN A N 1
ATOM 756 C CA . GLN A 1 101 ? -4.365 12.082 7.696 1.00 93.50 101 GLN A CA 1
ATOM 757 C C . GLN A 1 101 ? -3.815 10.660 7.536 1.00 93.50 101 GLN A C 1
ATOM 759 O O . GLN A 1 101 ? -3.867 9.883 8.488 1.00 93.50 101 GLN A O 1
ATOM 764 N N . SER A 1 102 ? -3.280 10.328 6.358 1.00 92.88 102 SER A N 1
ATOM 765 C CA . SER A 1 102 ? -2.698 9.012 6.074 1.00 92.88 102 SER A CA 1
ATOM 766 C C . SER A 1 102 ? -1.530 8.691 7.005 1.00 92.88 102 SER A C 1
ATOM 768 O O . SER A 1 102 ? -1.482 7.600 7.574 1.00 92.88 102 SER A O 1
ATOM 770 N N . ASP A 1 103 ? -0.610 9.637 7.200 1.00 94.25 103 ASP A N 1
ATOM 771 C CA . ASP A 1 103 ? 0.564 9.460 8.059 1.00 94.25 103 ASP A CA 1
ATOM 772 C C . ASP A 1 103 ? 0.141 9.200 9.509 1.00 94.25 103 ASP A C 1
ATOM 774 O O . ASP A 1 103 ? 0.624 8.273 10.166 1.00 94.25 103 ASP A O 1
ATOM 778 N N . ARG A 1 104 ? -0.841 9.971 9.989 1.00 92.50 104 ARG A N 1
ATOM 779 C CA . ARG A 1 104 ? -1.406 9.799 11.326 1.00 92.50 104 ARG A CA 1
ATOM 780 C C . ARG A 1 104 ? -2.089 8.444 11.491 1.00 92.50 104 ARG A C 1
ATOM 782 O O . ARG A 1 104 ? -1.798 7.737 12.454 1.00 92.50 104 ARG A O 1
ATOM 789 N N . ALA A 1 105 ? -2.979 8.087 10.566 1.00 94.31 105 ALA A N 1
ATOM 790 C CA . ALA A 1 105 ? -3.688 6.815 10.608 1.00 94.31 105 ALA A CA 1
ATOM 791 C C . ALA A 1 105 ? -2.699 5.642 10.580 1.00 94.31 105 ALA A C 1
ATOM 793 O O . ALA A 1 105 ? -2.836 4.710 11.365 1.00 94.31 105 ALA A O 1
ATOM 794 N N . SER A 1 106 ? -1.658 5.718 9.747 1.00 94.81 106 SER A N 1
ATOM 795 C CA . SER A 1 106 ? -0.629 4.677 9.633 1.00 94.81 106 SER A CA 1
ATOM 796 C C . SER A 1 106 ? 0.149 4.475 10.936 1.00 94.81 106 SER A C 1
ATOM 798 O O . SER A 1 106 ? 0.402 3.334 11.325 1.00 94.81 106 SER A O 1
ATOM 800 N N . SER A 1 107 ? 0.482 5.561 11.643 1.00 95.44 107 SER A N 1
ATOM 801 C CA . SER A 1 107 ? 1.159 5.503 12.947 1.00 95.44 107 SER A CA 1
ATOM 802 C C . SER A 1 107 ? 0.305 4.804 14.017 1.00 95.44 107 SER A C 1
ATOM 804 O O . SER A 1 107 ? 0.763 3.888 14.710 1.00 95.44 107 SER A O 1
ATOM 806 N N . GLU A 1 108 ? -0.972 5.182 14.112 1.00 95.38 108 GLU A N 1
ATOM 807 C CA . GLU A 1 108 ? -1.920 4.582 15.059 1.00 95.38 108 GLU A CA 1
ATOM 808 C C . GLU A 1 108 ? -2.211 3.117 14.719 1.00 95.38 108 GLU A C 1
ATOM 810 O O . GLU A 1 108 ? -2.163 2.252 15.596 1.00 95.38 108 GLU A O 1
ATOM 815 N N . ILE A 1 109 ? -2.443 2.807 13.439 1.00 96.00 109 ILE A N 1
ATOM 816 C CA . ILE A 1 109 ? -2.635 1.432 12.964 1.00 96.00 109 ILE A CA 1
ATOM 817 C C . ILE A 1 109 ? -1.415 0.585 13.330 1.00 96.00 109 ILE A C 1
ATOM 819 O O . ILE A 1 109 ? -1.583 -0.481 13.916 1.00 96.00 109 ILE A O 1
ATOM 823 N N . GLY A 1 110 ? -0.196 1.064 13.063 1.00 96.44 110 GLY A N 1
ATOM 824 C CA . GLY A 1 110 ? 1.035 0.364 13.433 1.00 96.44 110 GLY A CA 1
ATOM 825 C C . GLY A 1 110 ? 1.102 0.055 14.931 1.00 96.44 110 GLY A C 1
ATOM 826 O O . GLY A 1 110 ? 1.366 -1.083 15.320 1.00 96.44 110 GLY A O 1
ATOM 827 N N . THR A 1 111 ? 0.761 1.031 15.774 1.00 96.81 111 THR A N 1
ATOM 828 C CA . THR A 1 111 ? 0.711 0.855 17.235 1.00 96.81 111 THR A CA 1
ATOM 829 C C . THR A 1 111 ? -0.314 -0.206 17.651 1.00 96.81 111 THR A C 1
ATOM 831 O O . THR A 1 111 ? -0.023 -1.053 18.496 1.00 96.81 111 THR A O 1
ATOM 834 N N . ARG A 1 112 ? -1.503 -0.220 17.037 1.00 96.06 112 ARG A N 1
ATOM 835 C CA . ARG A 1 112 ? -2.549 -1.220 17.313 1.00 96.06 112 ARG A CA 1
ATOM 836 C C . ARG A 1 112 ? -2.166 -2.615 16.831 1.00 96.06 112 ARG A C 1
ATOM 838 O O . ARG A 1 112 ? -2.403 -3.588 17.543 1.00 96.06 112 ARG A O 1
ATOM 845 N N . LEU A 1 113 ? -1.533 -2.729 15.667 1.00 96.56 113 LEU A N 1
ATOM 846 C CA . LEU A 1 113 ? -1.035 -4.006 15.153 1.00 96.56 113 LEU A CA 1
ATOM 847 C C . LEU A 1 113 ? -0.000 -4.625 16.102 1.00 96.56 113 LEU A C 1
ATOM 849 O O . LEU A 1 113 ? -0.075 -5.818 16.388 1.00 96.56 113 LEU A O 1
ATOM 853 N N . LEU A 1 114 ? 0.901 -3.814 16.669 1.00 97.06 114 LEU A N 1
ATOM 854 C CA . LEU A 1 114 ? 1.845 -4.268 17.700 1.00 97.06 114 LEU A CA 1
ATOM 855 C C . LEU A 1 114 ? 1.146 -4.719 18.995 1.00 97.06 114 LEU A C 1
ATOM 857 O O . LEU A 1 114 ? 1.665 -5.572 19.708 1.00 97.06 114 LEU A O 1
ATOM 861 N N . GLN A 1 115 ? -0.050 -4.198 19.279 1.00 95.88 115 GLN A N 1
ATOM 862 C CA . GLN A 1 115 ? -0.920 -4.635 20.380 1.00 95.88 115 GLN A CA 1
ATOM 863 C C . GLN A 1 115 ? -1.775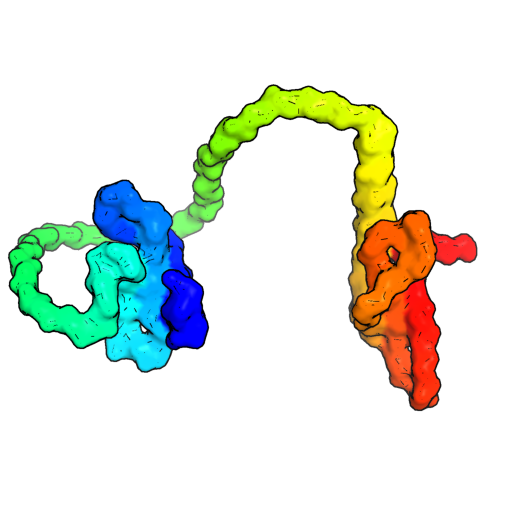 -5.870 20.027 1.00 95.88 115 GLN A C 1
ATOM 865 O O . GLN A 1 115 ? -2.651 -6.250 20.803 1.00 95.88 115 GLN A O 1
ATOM 870 N N . GLY A 1 116 ? -1.568 -6.492 18.862 1.00 94.81 116 GLY A N 1
ATOM 871 C CA . GLY A 1 116 ? -2.304 -7.684 18.431 1.00 94.81 116 GLY A CA 1
ATOM 872 C C . GLY A 1 116 ? -3.675 -7.401 17.812 1.00 94.81 116 GLY A C 1
ATOM 873 O O . GLY A 1 116 ? -4.503 -8.308 17.708 1.00 94.81 116 GLY A O 1
ATOM 874 N N . TRP A 1 117 ? -3.942 -6.159 17.405 1.00 95.94 117 TRP A N 1
ATOM 875 C CA . TRP A 1 117 ? -5.128 -5.837 16.612 1.00 95.94 117 TRP A CA 1
ATOM 876 C C . TRP A 1 117 ? -4.982 -6.372 15.186 1.00 95.94 117 TRP A C 1
ATOM 878 O O . TRP A 1 117 ? -3.877 -6.619 14.705 1.00 95.94 117 TRP A O 1
ATOM 888 N N . ALA A 1 118 ? -6.106 -6.521 14.491 1.00 95.50 118 ALA A N 1
ATOM 889 C CA . ALA A 1 118 ? -6.137 -6.950 13.098 1.00 95.50 118 ALA A CA 1
ATOM 890 C C . ALA A 1 118 ? -6.747 -5.861 12.210 1.00 95.50 118 ALA A C 1
ATOM 892 O O . ALA A 1 118 ? -7.812 -5.330 12.529 1.00 95.50 118 ALA A O 1
ATOM 893 N N . MET A 1 119 ? -6.096 -5.567 11.083 1.00 96.25 119 MET A N 1
ATOM 894 C CA . MET A 1 119 ? -6.705 -4.802 9.990 1.00 96.25 119 MET A CA 1
ATOM 895 C C . MET A 1 119 ? -7.787 -5.633 9.296 1.00 96.25 119 MET A C 1
ATOM 897 O O . MET A 1 119 ? -7.670 -6.855 9.176 1.00 96.25 119 MET A O 1
ATOM 901 N N . LEU A 1 120 ? -8.834 -4.958 8.838 1.00 95.38 120 LEU A N 1
ATOM 902 C CA . LEU A 1 120 ? -9.944 -5.523 8.082 1.00 95.38 120 LEU A CA 1
ATOM 903 C C . LEU A 1 120 ? -9.858 -5.088 6.616 1.00 95.38 120 LEU A C 1
ATOM 905 O O . LEU A 1 120 ? -9.190 -4.114 6.285 1.00 95.38 120 LEU A O 1
ATOM 909 N N . ALA A 1 121 ? -10.558 -5.809 5.739 1.00 94.19 121 ALA A N 1
ATOM 910 C CA . ALA A 1 121 ? -10.660 -5.463 4.317 1.00 94.19 121 ALA A CA 1
ATOM 911 C C . ALA A 1 121 ? -11.616 -4.284 4.045 1.00 94.19 121 ALA A C 1
ATOM 913 O O . ALA A 1 121 ? -11.760 -3.854 2.907 1.00 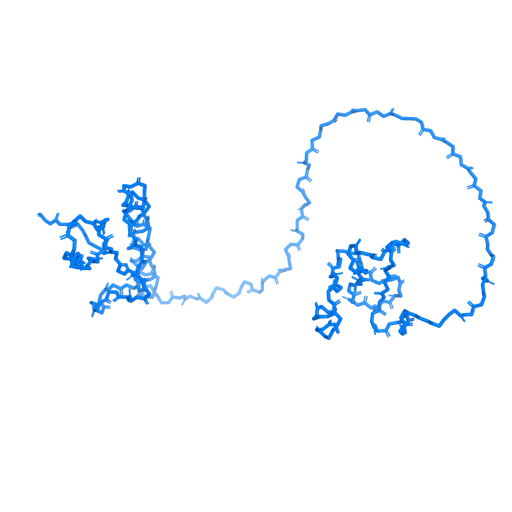94.19 121 ALA A O 1
ATOM 914 N N . GLU A 1 122 ? -12.301 -3.798 5.080 1.00 94.25 122 GLU A N 1
ATOM 915 C CA . GLU A 1 122 ? -13.268 -2.711 4.994 1.00 94.25 122 GLU A CA 1
ATOM 916 C C . GLU A 1 122 ? -12.609 -1.369 5.315 1.00 94.25 122 GLU A C 1
ATOM 918 O O . GLU A 1 122 ? -11.768 -1.274 6.211 1.00 94.25 122 GLU A O 1
ATOM 923 N N . GLU A 1 123 ? -13.043 -0.321 4.624 1.00 94.31 123 GLU A N 1
ATOM 924 C CA . GLU A 1 123 ? -12.576 1.048 4.828 1.00 94.31 123 GLU A CA 1
ATOM 925 C C . GLU A 1 123 ? -13.520 1.841 5.739 1.00 94.31 123 GLU A C 1
ATOM 927 O O . GLU A 1 123 ? -14.674 1.474 5.981 1.00 94.31 123 GLU A O 1
ATOM 932 N N . CYS A 1 124 ? -13.010 2.947 6.272 1.00 93.88 124 CYS A N 1
ATOM 933 C CA . CYS A 1 124 ? -13.781 3.871 7.085 1.00 93.88 124 CYS A CA 1
ATOM 934 C C . CYS A 1 124 ? -14.954 4.456 6.272 1.00 93.88 124 CYS A C 1
ATOM 936 O O . CYS A 1 124 ? -14.716 5.056 5.228 1.00 93.88 124 CYS A O 1
ATOM 938 N N . PRO A 1 125 ? -16.210 4.364 6.750 1.00 92.44 125 PRO A N 1
ATOM 939 C CA . PRO A 1 125 ? -17.378 4.848 6.004 1.00 92.44 125 PRO A CA 1
ATOM 940 C C . PRO A 1 125 ? -17.490 6.380 5.962 1.00 92.44 125 PRO A C 1
ATOM 942 O O . PRO A 1 125 ? -18.397 6.921 5.339 1.00 92.44 125 PRO A O 1
ATOM 945 N N . ASN A 1 126 ? -16.615 7.091 6.674 1.00 90.38 126 ASN A N 1
ATOM 946 C CA . ASN A 1 126 ? -16.613 8.543 6.714 1.00 90.38 126 ASN A CA 1
ATOM 947 C C . ASN A 1 126 ? -15.946 9.099 5.448 1.00 90.38 126 ASN A C 1
ATOM 949 O O . ASN A 1 126 ? -14.756 8.887 5.240 1.00 90.38 126 ASN A O 1
ATOM 953 N N . GLU A 1 127 ? -16.684 9.880 4.659 1.00 87.44 127 GLU A N 1
ATOM 954 C CA . GLU A 1 127 ? -16.190 10.487 3.412 1.00 87.44 127 GLU A CA 1
ATOM 955 C C . GLU A 1 127 ? -15.024 11.470 3.618 1.00 87.44 127 GLU A C 1
ATOM 957 O O . GLU A 1 127 ? -14.259 11.739 2.696 1.00 87.44 127 GLU A O 1
ATOM 962 N N . SER A 1 128 ? -14.846 11.988 4.839 1.00 86.75 128 SER A N 1
ATOM 963 C CA . SER A 1 128 ? -13.680 12.811 5.200 1.00 86.75 128 SER A CA 1
ATOM 964 C C . SER A 1 128 ? -12.419 11.993 5.517 1.00 86.75 128 SER A C 1
ATOM 966 O O . SER A 1 128 ? -11.367 12.564 5.812 1.00 86.75 128 SER A O 1
ATOM 968 N N . CYS A 1 129 ? -12.511 10.660 5.490 1.00 90.38 129 CYS A N 1
ATOM 969 C CA . CYS A 1 129 ? -11.402 9.739 5.699 1.00 90.38 129 CYS A CA 1
ATOM 970 C C . CYS A 1 129 ? -10.954 9.139 4.370 1.00 90.38 129 CYS A C 1
ATOM 972 O O . CYS A 1 129 ? -11.697 8.423 3.708 1.00 90.38 129 CYS A O 1
ATOM 974 N N . TYR A 1 130 ? -9.710 9.405 3.985 1.00 90.62 130 TYR A N 1
ATOM 975 C CA . TYR A 1 130 ? -9.199 8.986 2.685 1.00 90.62 130 TYR A CA 1
ATOM 976 C C . TYR A 1 130 ? 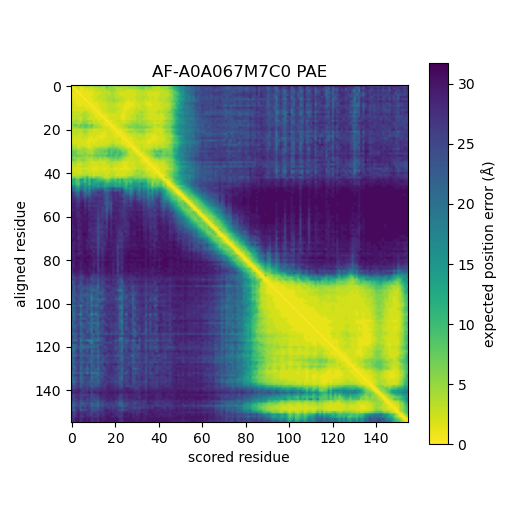-8.533 7.607 2.765 1.00 90.62 130 TYR A C 1
ATOM 978 O O . TYR A 1 130 ? -7.351 7.512 3.093 1.00 90.62 130 TYR A O 1
ATOM 986 N N . GLY A 1 131 ? -9.286 6.547 2.451 1.00 90.25 131 GLY A N 1
ATOM 987 C CA . GLY A 1 131 ? -8.747 5.188 2.275 1.00 90.25 131 GLY A CA 1
ATOM 988 C C . GLY A 1 131 ? -8.155 4.573 3.548 1.00 90.25 131 GLY A C 1
ATOM 989 O O . GLY A 1 131 ? -7.174 3.835 3.486 1.00 90.25 131 GLY A O 1
ATOM 990 N N . VAL A 1 132 ? -8.705 4.917 4.717 1.00 95.25 132 VAL A N 1
ATOM 991 C CA . VAL A 1 132 ? -8.231 4.391 6.005 1.00 95.25 132 VAL A CA 1
ATOM 992 C C . VAL A 1 132 ? -8.925 3.054 6.297 1.00 95.25 132 VAL A C 1
ATOM 994 O O . VAL A 1 132 ? -10.153 3.047 6.427 1.00 95.25 132 VAL A O 1
ATOM 997 N N . PRO A 1 133 ? -8.189 1.936 6.442 1.00 95.31 133 PRO A N 1
ATOM 998 C CA . PRO A 1 133 ? -8.787 0.641 6.752 1.00 95.31 133 PRO A CA 1
ATOM 999 C C . PRO A 1 133 ? -9.312 0.595 8.193 1.00 95.31 133 PRO A C 1
ATOM 1001 O O . PRO A 1 133 ? -8.745 1.200 9.108 1.00 95.31 133 PRO A O 1
ATOM 1004 N N . LEU A 1 134 ? -10.389 -0.160 8.408 1.00 95.75 134 LEU A N 1
ATOM 1005 C CA . LEU A 1 134 ? -10.902 -0.461 9.740 1.00 95.75 134 LEU A CA 1
ATOM 1006 C C . LEU A 1 134 ? -10.001 -1.480 10.442 1.00 95.75 134 LEU A C 1
ATOM 1008 O O . LEU A 1 134 ? -9.451 -2.392 9.825 1.00 95.75 134 LEU A O 1
ATOM 1012 N N . VAL A 1 135 ? -9.891 -1.360 11.762 1.00 96.19 135 VAL A N 1
ATOM 1013 C CA . VAL A 1 135 ? -9.177 -2.320 12.610 1.00 96.19 135 VAL A CA 1
ATOM 1014 C C . VAL A 1 135 ? -10.099 -2.880 13.681 1.00 96.19 135 VAL A C 1
ATOM 1016 O O . VAL A 1 135 ? -11.057 -2.228 14.089 1.00 96.19 135 VAL A O 1
ATOM 1019 N N . ARG A 1 136 ? -9.793 -4.074 14.180 1.00 94.81 136 ARG A N 1
ATOM 1020 C CA . ARG A 1 136 ? -10.486 -4.671 15.325 1.00 94.81 136 ARG A CA 1
ATOM 1021 C C . ARG A 1 136 ? -9.499 -5.123 16.402 1.00 94.81 136 ARG A C 1
ATOM 1023 O O . ARG A 1 136 ? -8.398 -5.564 16.052 1.00 94.81 136 ARG A O 1
ATOM 1030 N N . PRO A 1 137 ? -9.879 -5.067 17.688 1.00 94.12 137 PRO A N 1
ATOM 1031 C CA . PRO A 1 137 ? -9.066 -5.630 18.753 1.00 94.12 137 PRO A CA 1
ATOM 1032 C C . PRO A 1 137 ? -8.925 -7.158 18.640 1.00 94.12 137 PRO A C 1
ATOM 1034 O O . PRO A 1 137 ? -9.671 -7.818 17.896 1.00 94.12 137 PRO A O 1
ATOM 1037 N N . PRO A 1 138 ? -7.954 -7.743 19.364 1.00 92.25 138 PRO A N 1
ATOM 1038 C CA . PRO A 1 138 ? -7.844 -9.190 19.496 1.00 92.25 138 PRO A CA 1
ATOM 1039 C C . PRO A 1 138 ? -9.134 -9.778 20.085 1.00 92.25 138 PRO A C 1
ATOM 1041 O O . PRO A 1 138 ? -9.793 -9.170 20.926 1.00 92.25 138 PRO A O 1
ATOM 1044 N N . LYS A 1 139 ? -9.512 -10.976 19.627 1.00 87.62 139 LYS A N 1
ATOM 1045 C CA . LYS A 1 139 ? -10.757 -11.630 20.045 1.00 87.62 139 LYS A CA 1
ATOM 1046 C C . LYS A 1 139 ? -10.607 -12.182 21.465 1.00 87.62 139 LYS A C 1
ATOM 1048 O O . LYS A 1 139 ? -9.997 -13.230 21.657 1.00 87.62 139 LYS A O 1
ATOM 1053 N N . THR A 1 140 ? -11.183 -11.502 22.450 1.00 82.25 140 THR A N 1
ATOM 1054 C CA . THR A 1 140 ? -11.322 -11.995 23.828 1.00 82.25 140 THR A CA 1
ATOM 1055 C C . THR A 1 140 ? -12.741 -12.510 24.051 1.00 82.25 140 THR A C 1
ATOM 1057 O O . THR A 1 140 ? -13.655 -11.722 24.249 1.00 82.25 140 THR A O 1
ATOM 1060 N N . GLY A 1 141 ? -12.931 -13.834 24.032 1.00 70.31 141 GLY A N 1
ATOM 1061 C CA . GLY A 1 141 ? -14.148 -14.455 24.577 1.00 70.31 141 GLY A CA 1
ATOM 1062 C C . GLY A 1 141 ? -15.380 -14.507 23.665 1.00 70.31 141 GLY A C 1
ATOM 1063 O O . GLY A 1 141 ? -16.478 -14.204 24.110 1.00 70.31 141 GLY A O 1
ATOM 1064 N N . GLY A 1 142 ? -15.231 -14.958 22.416 1.00 75.25 142 GLY A N 1
ATOM 1065 C CA . GLY A 1 142 ? -16.359 -15.399 21.574 1.00 75.25 142 GLY A CA 1
ATOM 1066 C C . GLY A 1 142 ? -17.172 -14.293 20.891 1.00 75.25 142 GLY A C 1
ATOM 1067 O O . GLY A 1 142 ? -17.622 -14.515 19.768 1.00 75.25 142 GLY A O 1
ATOM 1068 N N . GLU A 1 143 ? -17.275 -13.110 21.492 1.00 76.69 143 GLU A N 1
ATOM 1069 C CA . GLU A 1 143 ? -17.916 -11.939 20.885 1.00 76.69 143 GLU A CA 1
ATOM 1070 C C . GLU A 1 143 ? -17.060 -11.366 19.744 1.00 76.69 143 GLU A C 1
ATOM 1072 O O . GLU A 1 143 ? -15.825 -11.460 19.767 1.00 76.69 143 GLU A O 1
ATOM 1077 N N . ASP A 1 144 ? -17.712 -10.827 18.711 1.00 75.62 144 ASP A N 1
ATOM 1078 C CA . ASP A 1 144 ? -17.005 -10.183 17.610 1.00 75.62 144 ASP A CA 1
ATOM 1079 C C . ASP A 1 144 ? -16.660 -8.738 17.989 1.00 75.62 144 ASP A C 1
ATOM 1081 O O . ASP A 1 144 ? -17.552 -7.922 18.219 1.00 75.62 144 ASP A O 1
ATOM 1085 N N . PRO A 1 145 ? -15.362 -8.407 18.080 1.00 79.94 145 PRO A N 1
ATOM 1086 C CA . PRO A 1 145 ? -14.940 -7.107 18.561 1.00 79.94 145 PRO A CA 1
ATOM 1087 C C . PRO A 1 145 ? -15.299 -5.989 17.575 1.00 79.94 145 PRO A C 1
ATOM 1089 O O . PRO A 1 145 ? -15.126 -6.131 16.362 1.00 79.94 145 PRO A O 1
ATOM 1092 N N . THR A 1 146 ? -15.732 -4.846 18.111 1.00 89.19 146 THR A N 1
ATOM 1093 C CA . THR A 1 146 ? -16.120 -3.665 17.331 1.00 89.19 146 THR A CA 1
ATOM 1094 C C . THR A 1 146 ? -14.994 -3.202 16.409 1.00 89.19 146 THR A C 1
ATOM 1096 O O . THR A 1 146 ? -13.855 -3.004 16.838 1.00 89.19 146 THR A O 1
ATOM 1099 N N . LYS A 1 147 ? -15.330 -2.994 15.133 1.00 92.88 147 LYS A N 1
ATOM 1100 C CA . LYS A 1 147 ? -14.436 -2.396 14.138 1.00 92.88 147 LYS A CA 1
ATOM 1101 C C . LYS A 1 147 ? -14.328 -0.883 14.349 1.00 92.88 147 LYS A C 1
ATOM 1103 O O . LYS A 1 147 ? -15.336 -0.210 14.550 1.00 92.88 147 LYS A O 1
ATOM 1108 N N . VAL A 1 148 ? -13.112 -0.350 14.300 1.00 92.88 148 VAL A N 1
ATOM 1109 C CA . VAL A 1 148 ? -12.790 1.046 14.626 1.00 92.88 148 VAL A CA 1
ATOM 1110 C C . VAL A 1 148 ? -11.988 1.681 13.490 1.00 92.88 148 VAL A C 1
ATOM 1112 O O . VAL A 1 148 ? -11.106 1.050 12.911 1.00 92.88 148 VAL A O 1
ATOM 1115 N N . CYS A 1 149 ? -12.293 2.943 13.187 1.00 93.56 149 CYS A N 1
ATOM 1116 C CA . CYS A 1 149 ? -11.550 3.787 12.252 1.00 93.56 149 CYS A CA 1
ATOM 1117 C C . CYS A 1 149 ? -10.568 4.681 13.024 1.00 93.56 149 CYS A C 1
ATOM 1119 O O . CYS A 1 149 ? -10.969 5.345 13.977 1.00 93.56 149 CYS A O 1
ATOM 1121 N N . LEU A 1 150 ? -9.293 4.717 12.617 1.00 91.19 150 LEU A N 1
ATOM 1122 C CA . LEU A 1 150 ? -8.219 5.443 13.325 1.00 91.19 150 LEU A CA 1
ATOM 1123 C C . LEU A 1 150 ? -7.814 6.762 12.642 1.00 91.19 150 LEU A C 1
ATOM 1125 O O . LEU A 1 150 ? -6.695 7.245 12.793 1.00 91.19 150 LEU A O 1
ATOM 1129 N N . ALA A 1 151 ? -8.722 7.348 11.864 1.00 83.88 151 ALA A N 1
ATOM 1130 C CA . ALA A 1 151 ? -8.447 8.525 11.042 1.00 83.88 151 ALA A CA 1
ATOM 1131 C C . ALA A 1 151 ? -8.465 9.867 11.808 1.00 83.88 151 ALA A C 1
ATOM 1133 O O . ALA A 1 151 ? -8.103 10.898 11.237 1.00 83.88 151 ALA A O 1
ATOM 1134 N N . GLN A 1 152 ? -8.891 9.886 13.076 1.00 65.94 152 GLN A N 1
ATOM 1135 C CA . GLN A 1 152 ? -9.007 11.093 13.905 1.00 65.94 152 GLN A CA 1
ATOM 1136 C C . GLN A 1 152 ? -8.616 10.804 15.368 1.00 65.94 152 GLN A C 1
ATOM 1138 O O . GLN A 1 152 ? -8.740 9.662 15.811 1.00 65.94 152 GLN A O 1
ATOM 1143 N N . PRO A 1 153 ? -8.151 11.811 16.137 1.00 55.88 153 PRO A N 1
ATOM 1144 C CA . PRO A 1 153 ? -8.041 11.671 17.585 1.00 55.88 153 PRO A CA 1
ATOM 1145 C C . PRO A 1 153 ? -9.428 11.449 18.181 1.00 55.88 153 PRO A C 1
ATOM 1147 O O . PRO A 1 153 ? -10.361 12.180 17.852 1.00 55.88 153 PRO A O 1
ATOM 1150 N N . LEU A 1 154 ? -9.539 10.490 19.097 1.00 51.81 154 LEU A N 1
ATOM 1151 C CA . LEU A 1 154 ? -10.580 10.550 20.118 1.00 51.81 154 LEU A CA 1
ATOM 1152 C C . LEU A 1 154 ? -10.348 11.844 20.913 1.00 51.81 154 LEU A C 1
ATOM 1154 O O . LEU A 1 154 ? -9.229 12.073 21.381 1.00 51.81 154 LEU A O 1
ATOM 1158 N N . ALA A 1 155 ? -11.365 12.707 20.941 1.00 35.34 155 ALA A N 1
ATOM 1159 C CA . ALA A 1 155 ? -11.397 13.906 21.774 1.00 35.34 155 ALA A CA 1
ATOM 1160 C C . ALA A 1 155 ? -11.356 13.542 23.263 1.00 35.34 155 ALA A C 1
ATOM 1162 O O . ALA A 1 155 ? -11.914 12.476 23.617 1.00 35.34 155 ALA A O 1
#

Radius of gyration: 27.5 Å; Cα contacts (8 Å, |Δi|>4): 144; chains: 1; bounding box: 64×54×58 Å

InterPro domains:
  IPR009563 ZNRD2-like, N-terminal domain [PF06677] (1-43)
  IPR009563 ZNRD2-like, N-terminal domain [PF06677] (108-140)
  IPR051888 UPF0148 domain-containing protein [PTHR16537] (92-136)

Sequence (155 aa):
MGEYMLKGWVLTDIPCKTPNCPVPLMRSPARQHPPVSFCVKCDGEPGLQPPARTSTSHSTASLVTTSSNPTTPTSSVPSIPESPTFLDPSIQEQNMRRRAQSDRASSEIGTRLLQGWAMLAEECPNESCYGVPLVRPPKTGGEDPTKVCLAQPLA

Organism: Botryobasidium botryosum (strain FD-172 SS1) (NCBI:txid930990)